Protein AF-A0A521KCS2-F1 (afdb_monomer_lite)

pLDDT: mean 88.78, std 14.44, range [36.56, 97.94]

Foldseek 3Di:
DDDDDDDDDDDDPCRVVVCVVVVVDDDADDDPCLRVPPCVVLSVQVRQCVPVVRNVVSPVDDDPPDD

Structure (mmCIF, N/CA/C/O backbone):
data_AF-A0A521KCS2-F1
#
_entry.id   AF-A0A521KCS2-F1
#
loop_
_atom_site.group_PDB
_atom_site.id
_atom_site.type_symbol
_atom_site.label_atom_id
_atom_site.label_alt_id
_atom_site.label_comp_id
_atom_site.label_asym_id
_atom_site.label_entity_id
_atom_site.label_seq_id
_atom_site.pdbx_PDB_ins_code
_atom_site.Cartn_x
_atom_site.Cartn_y
_atom_site.Cartn_z
_atom_site.occupancy
_atom_site.B_iso_or_equiv
_atom_site.auth_seq_id
_atom_site.auth_comp_id
_atom_site.auth_asym_id
_atom_site.auth_atom_id
_atom_site.pdbx_PDB_model_num
ATOM 1 N N . HIS A 1 1 ? -0.229 0.367 -22.137 1.00 78.12 1 HIS A N 1
ATOM 2 C CA . HIS A 1 1 ? 0.672 1.136 -21.255 1.00 78.12 1 HIS A CA 1
ATOM 3 C C . HIS A 1 1 ? 1.492 0.167 -20.425 1.00 78.12 1 HIS A C 1
ATOM 5 O O . HIS A 1 1 ? 0.941 -0.828 -19.975 1.00 78.12 1 HIS A O 1
ATOM 11 N N . VAL A 1 2 ? 2.787 0.432 -20.258 1.00 86.88 2 VAL A N 1
ATOM 12 C CA . VAL A 1 2 ? 3.698 -0.371 -19.428 1.00 86.88 2 VAL A CA 1
ATOM 13 C C . VAL A 1 2 ? 4.338 0.564 -18.412 1.00 86.88 2 VAL A C 1
ATOM 15 O O . VAL A 1 2 ? 4.698 1.687 -18.762 1.00 86.88 2 VAL A O 1
ATOM 18 N N . ARG A 1 3 ? 4.462 0.108 -17.165 1.00 89.06 3 ARG A N 1
ATOM 19 C CA . ARG A 1 3 ? 5.176 0.816 -16.10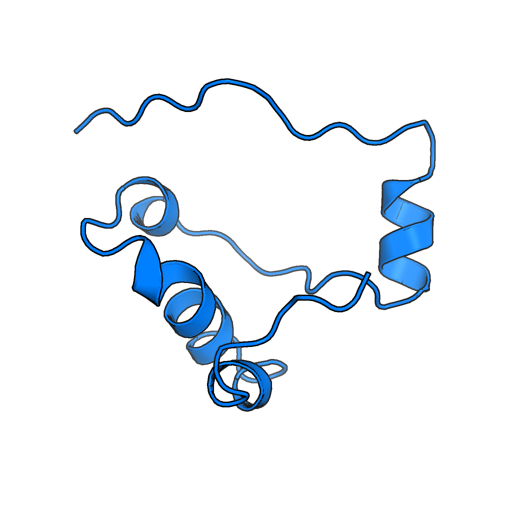3 1.00 89.06 3 ARG A CA 1
ATOM 20 C C . ARG A 1 3 ? 6.208 -0.123 -15.499 1.00 89.06 3 ARG A C 1
ATOM 22 O O . ARG A 1 3 ? 5.876 -1.251 -15.153 1.00 89.06 3 ARG A O 1
ATOM 29 N N . ILE A 1 4 ? 7.447 0.347 -15.416 1.00 91.38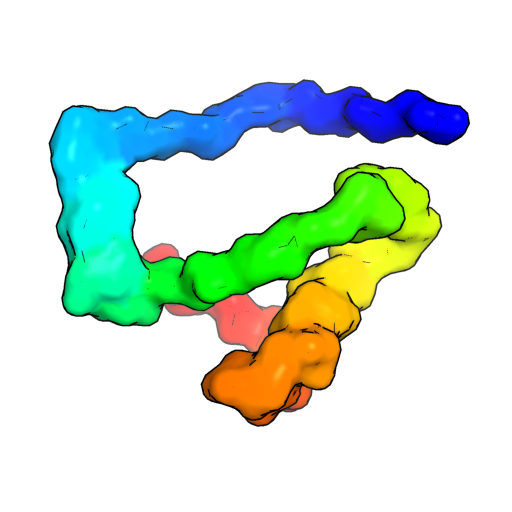 4 ILE A N 1
ATOM 30 C CA . ILE A 1 4 ? 8.578 -0.419 -14.896 1.00 91.38 4 ILE A CA 1
ATOM 31 C C . ILE A 1 4 ? 8.917 0.141 -13.516 1.00 91.38 4 ILE A C 1
ATOM 33 O O . ILE A 1 4 ? 9.042 1.355 -13.356 1.00 91.38 4 ILE A O 1
ATOM 37 N N . PHE A 1 5 ? 9.046 -0.746 -12.535 1.00 91.62 5 PHE A N 1
ATOM 38 C CA . PHE A 1 5 ? 9.496 -0.429 -11.184 1.00 91.62 5 PHE A CA 1
ATOM 39 C C . PHE A 1 5 ? 10.853 -1.097 -10.971 1.00 91.62 5 PHE A C 1
ATOM 41 O O . PHE A 1 5 ? 11.031 -2.258 -11.340 1.00 91.62 5 PHE A O 1
ATOM 48 N N . ALA A 1 6 ? 11.813 -0.360 -10.418 1.00 95.31 6 ALA A N 1
ATOM 49 C CA . ALA A 1 6 ? 13.121 -0.893 -10.065 1.00 95.31 6 ALA A CA 1
ATOM 50 C C . ALA A 1 6 ? 13.159 -1.150 -8.554 1.00 95.31 6 ALA A C 1
ATOM 52 O O . ALA A 1 6 ? 13.000 -0.218 -7.769 1.00 95.31 6 ALA A O 1
ATOM 53 N N . GLY A 1 7 ? 13.363 -2.411 -8.167 1.00 94.12 7 GLY A N 1
ATOM 54 C CA . GLY A 1 7 ? 13.306 -2.857 -6.774 1.00 94.12 7 GLY A CA 1
ATOM 55 C C . GLY A 1 7 ? 11.920 -3.344 -6.342 1.00 94.12 7 GLY A C 1
ATOM 56 O O . GLY A 1 7 ? 10.919 -3.148 -7.032 1.00 94.12 7 GLY A O 1
ATOM 57 N N . SER A 1 8 ? 11.883 -4.009 -5.192 1.00 92.81 8 SER A N 1
ATOM 58 C CA . SER A 1 8 ? 10.671 -4.543 -4.573 1.00 92.81 8 SER A CA 1
ATOM 59 C C . SER A 1 8 ? 10.720 -4.329 -3.067 1.00 92.81 8 SER A C 1
ATOM 61 O O . SER A 1 8 ? 11.783 -4.456 -2.462 1.00 92.81 8 SER A O 1
ATOM 63 N N . SER A 1 9 ? 9.571 -4.063 -2.458 1.00 93.75 9 SER A N 1
ATOM 64 C CA . SER A 1 9 ? 9.414 -4.182 -1.009 1.00 93.75 9 SER A CA 1
ATOM 65 C C . SER A 1 9 ? 9.268 -5.657 -0.641 1.00 93.75 9 SER A C 1
ATOM 67 O O . SER A 1 9 ? 8.565 -6.399 -1.328 1.00 93.75 9 SER A O 1
ATOM 69 N N . GLY A 1 10 ? 9.947 -6.073 0.422 1.00 94.38 10 GLY A N 1
ATOM 70 C CA . GLY A 1 10 ? 9.843 -7.406 1.002 1.00 94.38 10 GLY A CA 1
ATOM 71 C C . GLY A 1 10 ? 9.661 -7.291 2.508 1.00 94.38 10 GLY A C 1
ATOM 72 O O . GLY A 1 10 ? 10.090 -6.306 3.105 1.00 94.38 10 GLY A O 1
ATOM 73 N N . TRP A 1 11 ? 9.022 -8.295 3.089 1.00 97.62 11 TRP A N 1
ATOM 74 C CA . TRP A 1 11 ? 8.856 -8.438 4.528 1.00 97.62 11 TRP A CA 1
ATOM 75 C C . TRP A 1 11 ? 9.480 -9.761 4.951 1.00 97.62 11 TRP A C 1
ATOM 77 O O . TRP A 1 11 ? 9.345 -10.761 4.236 1.00 97.62 11 TRP A O 1
ATOM 87 N N . ASP A 1 12 ? 10.140 -9.761 6.104 1.00 96.88 12 ASP A N 1
ATOM 88 C CA . ASP A 1 12 ? 10.576 -10.988 6.761 1.00 96.88 12 ASP A CA 1
ATOM 89 C C . ASP A 1 12 ? 9.365 -11.807 7.237 1.00 96.88 12 ASP A C 1
ATOM 91 O O . ASP A 1 12 ? 8.222 -11.335 7.260 1.00 96.88 12 ASP A O 1
ATOM 95 N N . ALA A 1 13 ? 9.616 -13.059 7.628 1.00 96.25 13 ALA A N 1
ATOM 96 C CA . ALA A 1 13 ? 8.581 -13.938 8.164 1.00 96.25 13 ALA A CA 1
ATOM 97 C C . ALA A 1 13 ? 7.812 -13.252 9.309 1.00 96.25 13 ALA A C 1
ATOM 99 O O . ALA A 1 13 ? 8.412 -12.661 10.207 1.00 96.25 13 ALA A O 1
ATOM 100 N N . ASP A 1 14 ? 6.480 -13.309 9.240 1.00 95.62 14 ASP A N 1
ATOM 101 C CA . ASP A 1 14 ? 5.525 -12.712 10.186 1.00 95.62 14 ASP A CA 1
ATOM 102 C C . ASP A 1 14 ? 5.617 -11.180 10.371 1.00 95.62 14 ASP A C 1
ATOM 104 O O . ASP A 1 14 ? 4.830 -10.600 11.127 1.00 95.62 14 ASP A O 1
ATOM 108 N N . GLN A 1 15 ? 6.536 -10.490 9.681 1.00 97.94 15 GLN A N 1
ATOM 109 C CA . GLN A 1 15 ? 6.743 -9.050 9.836 1.00 97.94 15 GLN A CA 1
ATOM 110 C C . GLN A 1 15 ? 5.516 -8.260 9.374 1.00 97.94 15 GLN A C 1
ATOM 112 O O . GLN A 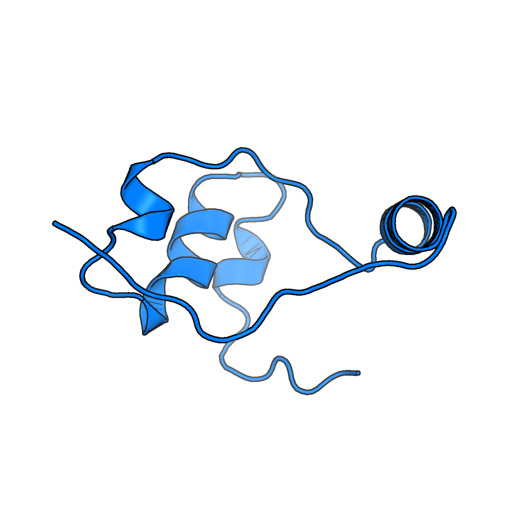1 15 ? 5.024 -7.423 10.127 1.00 97.94 15 GLN A O 1
ATOM 117 N N . LEU A 1 16 ? 4.994 -8.544 8.176 1.00 96.69 16 LEU A N 1
ATOM 118 C CA . LEU A 1 16 ? 3.824 -7.839 7.643 1.00 96.69 16 LEU A CA 1
ATOM 119 C C . LEU A 1 16 ? 2.599 -8.011 8.554 1.00 96.69 16 LEU A C 1
ATOM 121 O O . LEU A 1 16 ? 1.912 -7.040 8.860 1.00 96.69 16 LEU A O 1
ATOM 125 N N . ASP A 1 17 ? 2.355 -9.229 9.039 1.00 96.81 17 ASP A N 1
ATOM 126 C CA . ASP A 1 17 ? 1.225 -9.516 9.927 1.00 96.81 17 ASP A CA 1
ATOM 127 C C . ASP A 1 17 ? 1.357 -8.809 11.278 1.00 96.81 17 ASP A C 1
ATOM 129 O O . ASP A 1 17 ? 0.359 -8.400 11.878 1.00 96.81 17 ASP A O 1
ATOM 133 N N . ARG A 1 18 ? 2.585 -8.662 11.786 1.00 97.44 18 ARG A N 1
ATOM 134 C CA . ARG A 1 18 ? 2.857 -7.863 12.981 1.00 97.44 18 ARG A CA 1
ATOM 135 C C . ARG A 1 18 ? 2.605 -6.379 12.725 1.00 97.44 18 ARG A C 1
ATOM 137 O O . ARG A 1 18 ? 1.879 -5.769 13.501 1.00 97.44 18 ARG A O 1
ATOM 144 N N . GLU A 1 19 ? 3.123 -5.832 11.632 1.00 97.44 19 GLU A N 1
ATOM 145 C CA . GLU A 1 19 ? 2.948 -4.417 11.280 1.00 97.44 19 GLU A CA 1
ATOM 146 C C . GLU A 1 19 ? 1.470 -4.058 11.044 1.00 97.44 19 GLU A C 1
ATOM 148 O O . GLU A 1 19 ? 1.016 -2.994 11.460 1.00 97.44 19 GLU A O 1
ATOM 153 N N . ILE A 1 20 ? 0.682 -4.956 10.441 1.00 96.50 20 ILE A N 1
ATOM 154 C CA . ILE A 1 20 ? -0.771 -4.771 10.291 1.00 96.50 20 ILE A CA 1
ATOM 155 C C . ILE A 1 20 ? -1.465 -4.736 11.660 1.00 96.50 20 ILE A C 1
ATOM 157 O O . ILE A 1 20 ? -2.334 -3.893 11.880 1.00 96.50 20 ILE A O 1
ATOM 161 N N . ARG A 1 21 ? -1.093 -5.626 12.593 1.00 96.81 21 ARG A N 1
ATOM 162 C CA . ARG A 1 21 ? -1.644 -5.633 13.963 1.00 96.81 21 ARG A CA 1
ATOM 163 C C . ARG A 1 21 ? -1.253 -4.398 14.771 1.00 96.81 21 ARG A C 1
ATOM 165 O O . ARG A 1 21 ? -2.007 -4.004 15.652 1.00 96.81 21 ARG A O 1
ATOM 172 N N . GLU A 1 22 ? -0.099 -3.810 14.477 1.00 96.94 22 GLU A N 1
ATOM 173 C CA . GLU A 1 22 ? 0.391 -2.558 15.068 1.00 96.94 22 GLU A CA 1
ATOM 174 C C . GLU A 1 22 ? -0.218 -1.306 14.399 1.00 96.94 22 GLU A C 1
ATOM 176 O O . GLU A 1 22 ? 0.196 -0.193 14.702 1.00 96.94 22 GLU A O 1
ATOM 181 N N . GLU A 1 23 ? -1.200 -1.472 13.501 1.00 93.81 23 GLU A N 1
ATOM 182 C CA . GLU A 1 23 ? -1.856 -0.392 12.743 1.00 93.81 23 GLU A CA 1
ATOM 183 C C . GLU A 1 23 ? -0.888 0.456 11.891 1.00 93.81 23 GLU A C 1
ATOM 185 O O . GLU A 1 23 ? -1.209 1.574 11.487 1.00 93.81 23 GLU A O 1
ATOM 190 N N . ALA A 1 24 ? 0.279 -0.094 11.539 1.00 94.56 24 ALA A N 1
ATOM 191 C CA . ALA A 1 24 ? 1.296 0.599 10.746 1.00 94.56 24 ALA A CA 1
ATOM 192 C C . ALA A 1 24 ? 0.942 0.705 9.247 1.00 94.56 24 ALA A C 1
ATOM 194 O O . ALA A 1 24 ? 1.566 1.472 8.514 1.00 94.56 24 ALA A O 1
ATOM 195 N N . TRP A 1 25 ? -0.065 -0.044 8.776 1.00 94.56 25 TRP A N 1
ATOM 196 C CA . TRP A 1 25 ? -0.487 -0.065 7.373 1.00 94.56 25 TRP A CA 1
ATOM 197 C C . TRP A 1 25 ? -1.999 0.072 7.197 1.00 94.56 25 TRP A C 1
ATOM 199 O O . TRP A 1 25 ? -2.790 -0.626 7.829 1.00 94.56 25 TRP A O 1
ATOM 209 N N . PHE A 1 26 ? -2.405 0.875 6.209 1.00 94.19 26 PHE A N 1
ATOM 210 C CA . PHE A 1 26 ? -3.768 0.842 5.679 1.00 94.19 26 PHE A CA 1
ATOM 211 C C . PHE A 1 26 ? -3.898 -0.246 4.610 1.00 94.19 26 PHE A C 1
ATOM 213 O O . PHE A 1 26 ? -3.436 -0.087 3.477 1.00 94.19 26 PHE A O 1
ATOM 220 N N . VAL A 1 27 ? -4.574 -1.345 4.946 1.00 95.19 27 VAL A N 1
ATOM 221 C CA . VAL A 1 27 ? -4.851 -2.426 3.991 1.00 95.19 27 VAL A CA 1
ATOM 222 C C . VAL A 1 27 ? -6.136 -2.116 3.231 1.00 95.19 27 VAL A C 1
ATOM 224 O O . VAL A 1 27 ? -7.231 -2.077 3.790 1.00 95.19 27 VAL A O 1
ATOM 227 N N . VAL A 1 28 ? -6.007 -1.884 1.926 1.00 95.62 28 VAL A N 1
ATOM 228 C CA . VAL A 1 28 ? -7.113 -1.447 1.070 1.00 95.62 28 VAL A CA 1
ATOM 229 C C . VAL A 1 28 ? -7.173 -2.221 -0.239 1.00 95.62 28 VAL A C 1
ATOM 231 O O . VAL A 1 28 ? -6.172 -2.716 -0.751 1.00 95.62 28 VAL A O 1
ATOM 234 N N . ARG A 1 29 ? -8.365 -2.281 -0.842 1.00 95.75 29 ARG A N 1
ATOM 235 C CA . ARG A 1 29 ? -8.534 -2.910 -2.155 1.00 95.75 29 ARG A CA 1
ATOM 236 C C . ARG A 1 29 ? -7.858 -2.082 -3.254 1.00 95.75 29 ARG A C 1
ATOM 238 O O . ARG A 1 29 ? -8.150 -0.887 -3.412 1.00 95.75 29 ARG A O 1
ATOM 245 N N . SER A 1 30 ? -7.017 -2.746 -4.043 1.00 94.31 30 SER A N 1
ATOM 246 C CA . SER A 1 30 ? -6.385 -2.189 -5.239 1.00 94.31 30 SER A CA 1
ATOM 247 C C . SER A 1 30 ? -7.304 -2.257 -6.465 1.00 94.31 30 SER A C 1
ATOM 249 O O . SER A 1 30 ? -8.260 -3.040 -6.531 1.00 94.31 30 SER A O 1
ATOM 251 N N . ARG A 1 31 ? -7.022 -1.408 -7.451 1.00 95.38 31 ARG A N 1
ATOM 252 C CA . ARG A 1 31 ? -7.613 -1.415 -8.794 1.00 95.38 31 ARG A CA 1
ATOM 253 C C . ARG A 1 31 ? -6.479 -1.428 -9.814 1.00 95.38 31 ARG A C 1
ATOM 255 O O . ARG A 1 31 ? -5.460 -0.783 -9.604 1.00 95.38 31 ARG A O 1
ATOM 262 N N . ALA A 1 32 ? -6.669 -2.079 -10.962 1.00 93.25 32 ALA A N 1
ATOM 263 C CA . ALA A 1 32 ? -5.653 -2.090 -12.023 1.00 93.25 32 ALA A CA 1
ATOM 264 C C . ALA A 1 32 ? -5.244 -0.667 -12.466 1.00 93.25 32 ALA A C 1
ATOM 266 O O . ALA A 1 32 ? -4.076 -0.414 -12.746 1.00 93.25 32 ALA A O 1
ATOM 267 N N . ALA A 1 33 ? -6.193 0.277 -12.454 1.00 92.88 33 ALA A N 1
ATOM 268 C CA . ALA A 1 33 ? -5.953 1.683 -12.774 1.00 92.88 33 ALA A CA 1
ATOM 269 C C . ALA A 1 33 ? -4.951 2.380 -11.831 1.00 92.88 33 ALA A C 1
ATOM 271 O O . ALA A 1 33 ? -4.321 3.345 -12.249 1.00 92.88 33 ALA A O 1
ATOM 272 N N . ASP A 1 34 ? -4.757 1.889 -10.601 1.00 94.88 34 ASP A N 1
ATOM 273 C CA . ASP A 1 34 ? -3.810 2.477 -9.644 1.00 94.88 34 ASP A CA 1
ATOM 274 C C . ASP A 1 34 ? -2.369 2.375 -10.156 1.00 94.88 34 ASP A C 1
ATOM 276 O O . ASP A 1 34 ? -1.598 3.327 -10.080 1.00 94.88 34 ASP A O 1
ATOM 280 N N . VAL A 1 35 ? -2.017 1.228 -10.744 1.00 93.50 35 VAL A N 1
ATOM 281 C CA . VAL A 1 35 ? -0.672 0.964 -11.275 1.00 93.50 35 VAL A CA 1
ATOM 282 C C . VAL A 1 35 ? -0.397 1.811 -12.522 1.00 93.50 35 VAL A C 1
ATOM 284 O O . VAL A 1 35 ? 0.723 2.283 -12.735 1.00 93.50 35 VAL A O 1
ATOM 287 N N . PHE A 1 36 ? -1.432 2.036 -13.334 1.00 93.12 36 PHE A N 1
ATOM 288 C CA . PHE A 1 36 ? -1.339 2.728 -14.622 1.00 93.12 36 PHE A CA 1
ATOM 289 C C . PHE A 1 36 ? -1.761 4.200 -14.579 1.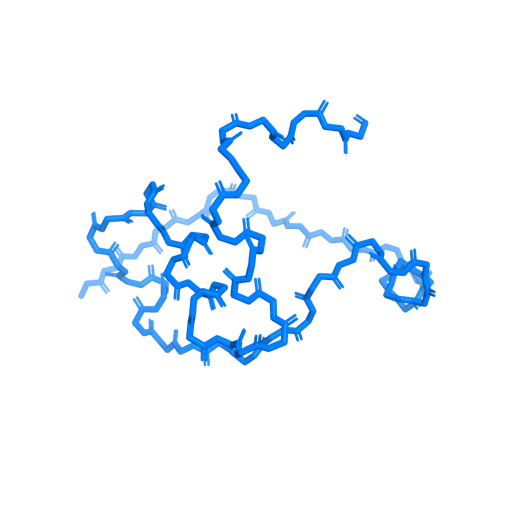00 93.12 36 PHE A C 1
ATOM 291 O O . PHE A 1 36 ? -1.898 4.809 -15.639 1.00 93.12 36 PHE A O 1
ATOM 298 N N . THR A 1 37 ? -1.966 4.782 -13.394 1.00 93.06 37 THR A N 1
ATOM 299 C CA . THR A 1 37 ? -2.358 6.192 -13.283 1.00 93.06 37 THR A CA 1
ATOM 300 C C . THR A 1 37 ? -1.326 7.116 -13.954 1.00 93.06 37 THR A C 1
ATOM 302 O O . THR A 1 37 ? -0.120 6.929 -13.739 1.00 93.06 37 THR A O 1
ATOM 305 N N . PRO A 1 38 ? -1.765 8.120 -14.740 1.00 92.81 38 PRO A N 1
ATOM 306 C CA . PRO A 1 38 ? -0.874 9.149 -15.271 1.00 92.81 38 PRO A CA 1
ATOM 307 C C . PRO A 1 38 ? -0.405 10.133 -14.188 1.00 92.81 38 PRO A C 1
ATOM 309 O O . PRO A 1 38 ? 0.630 10.764 -14.362 1.00 92.81 38 PRO A O 1
ATOM 312 N N . GLU A 1 39 ? -1.106 10.202 -13.048 1.00 93.44 39 GLU A N 1
ATOM 313 C CA . GLU A 1 39 ? -0.857 11.162 -11.965 1.00 93.44 39 GLU A CA 1
ATOM 314 C C . GLU A 1 39 ? -0.383 10.465 -10.672 1.00 93.44 39 GLU A C 1
ATOM 316 O O . GLU A 1 39 ? -1.084 10.475 -9.654 1.00 93.44 39 GLU A O 1
ATOM 321 N N . PRO A 1 40 ? 0.806 9.829 -10.650 1.00 92.12 40 PRO A N 1
ATOM 322 C CA . PRO A 1 40 ? 1.251 9.025 -9.508 1.00 92.12 40 PRO A CA 1
ATOM 323 C C . PRO A 1 40 ? 1.426 9.825 -8.215 1.00 92.12 40 PRO A C 1
ATOM 325 O O . PRO A 1 40 ? 1.292 9.265 -7.132 1.00 92.12 40 PRO A O 1
ATOM 328 N N . HIS A 1 41 ? 1.680 11.129 -8.315 1.00 92.88 41 HIS A N 1
ATOM 329 C CA . HIS A 1 41 ? 1.843 12.012 -7.163 1.00 92.88 41 HIS A CA 1
ATOM 330 C C . HIS A 1 41 ? 0.530 12.247 -6.392 1.00 92.88 41 HIS A C 1
ATOM 332 O O . HIS A 1 41 ? 0.558 12.647 -5.231 1.00 92.88 41 HIS A O 1
ATOM 338 N N . THR A 1 42 ? -0.625 11.982 -7.014 1.00 92.94 42 THR A N 1
ATOM 339 C CA . THR A 1 42 ? -1.941 12.052 -6.355 1.00 92.94 42 THR A CA 1
ATOM 340 C C . THR A 1 42 ? -2.456 10.687 -5.907 1.00 92.94 42 THR A C 1
ATOM 342 O O . THR A 1 42 ? -3.393 10.627 -5.111 1.00 92.94 42 THR A O 1
ATOM 345 N N . LEU A 1 43 ? -1.825 9.594 -6.361 1.00 94.25 43 LEU A N 1
ATOM 346 C CA . LEU A 1 43 ? -2.339 8.231 -6.218 1.00 94.25 43 LEU A CA 1
ATOM 347 C C . LEU A 1 43 ? -2.682 7.875 -4.771 1.00 94.25 43 LEU A C 1
ATOM 349 O O . LEU A 1 43 ? -3.741 7.311 -4.521 1.00 94.25 43 LEU A O 1
ATOM 353 N N . TRP A 1 44 ? -1.827 8.238 -3.815 1.00 93.62 44 TRP A N 1
ATOM 354 C CA . TRP A 1 44 ? -2.066 7.962 -2.398 1.00 93.62 44 TRP A CA 1
ATOM 355 C C . TRP A 1 44 ? -3.379 8.587 -1.899 1.00 93.62 44 TRP A C 1
ATOM 357 O O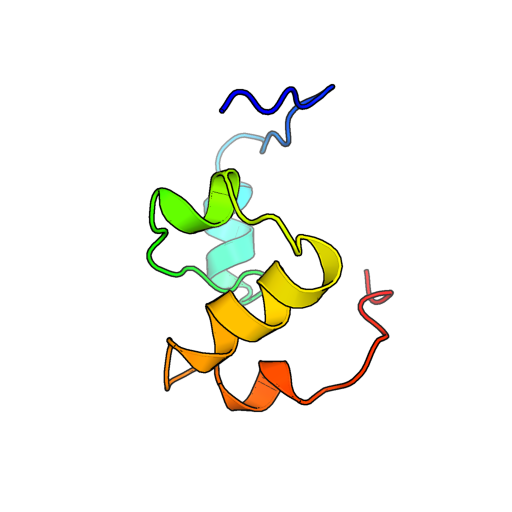 . TRP A 1 44 ? -4.214 7.903 -1.306 1.00 93.62 44 TRP A O 1
ATOM 367 N N . ARG A 1 45 ? -3.620 9.863 -2.226 1.00 94.06 45 ARG A N 1
ATOM 368 C CA . ARG A 1 45 ? -4.854 10.566 -1.843 1.00 94.06 45 ARG A CA 1
ATOM 369 C C . ARG A 1 45 ? -6.071 9.957 -2.528 1.00 94.06 45 ARG A C 1
ATOM 371 O O . ARG A 1 45 ? -7.091 9.755 -1.879 1.00 94.06 45 ARG A O 1
ATOM 378 N N . GLU A 1 46 ? -5.959 9.629 -3.812 1.00 94.88 46 GLU A N 1
ATOM 379 C CA . GLU A 1 46 ? -7.049 9.023 -4.585 1.00 94.88 46 GLU A CA 1
ATOM 380 C C . GLU A 1 46 ? -7.408 7.615 -4.094 1.00 94.88 46 GLU A C 1
ATOM 382 O O . GLU A 1 46 ? -8.584 7.243 -4.055 1.00 94.88 46 GLU A O 1
ATOM 387 N N . VAL A 1 47 ? -6.413 6.831 -3.671 1.00 95.88 47 VAL A N 1
ATOM 388 C CA . VAL A 1 47 ? -6.625 5.517 -3.058 1.00 95.88 47 VAL A CA 1
ATOM 389 C C . VAL A 1 47 ? -7.323 5.660 -1.710 1.00 95.88 47 VAL A C 1
ATOM 391 O O . VAL A 1 47 ? -8.293 4.949 -1.474 1.00 95.88 47 VAL A O 1
ATOM 394 N N . LEU A 1 48 ? -6.906 6.581 -0.841 1.00 95.19 48 LEU A N 1
ATOM 395 C CA . LEU A 1 48 ? -7.538 6.737 0.473 1.00 95.19 48 LEU A CA 1
ATOM 396 C C . LEU A 1 48 ? -8.930 7.378 0.397 1.00 95.19 48 LEU A C 1
ATOM 398 O O . LEU A 1 48 ? -9.846 6.919 1.073 1.00 95.19 48 LEU A O 1
ATOM 402 N N . ARG A 1 49 ? -9.146 8.371 -0.476 1.00 94.62 49 ARG A N 1
ATOM 403 C CA . ARG A 1 49 ? -10.450 9.047 -0.640 1.00 94.62 49 ARG A CA 1
ATOM 404 C C . ARG A 1 49 ? -11.592 8.103 -0.992 1.00 94.62 49 ARG A C 1
ATOM 406 O O . ARG A 1 49 ? -12.724 8.336 -0.582 1.00 94.62 49 ARG A O 1
ATOM 413 N N . ARG A 1 50 ? -11.322 7.060 -1.779 1.00 95.81 50 ARG A N 1
ATOM 414 C CA . ARG A 1 50 ? -12.348 6.087 -2.192 1.00 95.81 50 ARG A CA 1
ATOM 415 C C . ARG A 1 50 ? -12.654 5.023 -1.131 1.00 95.81 50 ARG A C 1
ATOM 417 O O . ARG A 1 50 ? -13.541 4.207 -1.369 1.00 95.81 50 ARG A O 1
ATOM 424 N N . HIS A 1 51 ? -11.925 5.009 -0.015 1.00 96.12 51 HIS A N 1
ATOM 425 C CA . HIS A 1 51 ? -12.119 4.089 1.107 1.00 96.12 51 HIS A CA 1
ATOM 426 C C . HIS A 1 51 ? -12.603 4.895 2.323 1.00 96.12 51 HIS A C 1
ATOM 428 O O . HIS A 1 51 ? -11.781 5.519 2.994 1.00 96.12 51 HIS A O 1
ATOM 434 N N . PRO A 1 52 ? -13.923 4.934 2.604 1.00 93.19 52 PRO A N 1
ATOM 435 C CA . PRO A 1 52 ? -14.519 5.853 3.581 1.00 93.19 52 PRO A CA 1
ATOM 436 C C . PRO A 1 52 ? -13.864 5.834 4.965 1.00 93.19 52 PRO A C 1
ATOM 438 O O . PRO A 1 52 ? -13.719 6.883 5.585 1.00 93.19 52 PRO A O 1
ATOM 441 N N . GLN A 1 53 ? -13.415 4.665 5.419 1.00 93.31 53 GLN A N 1
ATOM 442 C CA . GLN A 1 53 ? -12.747 4.481 6.706 1.00 93.31 53 GLN A CA 1
ATOM 443 C C . GLN A 1 53 ? -11.391 5.205 6.818 1.00 93.31 53 GLN A C 1
ATOM 445 O O . GLN A 1 53 ? -10.955 5.497 7.925 1.00 93.31 53 GLN A O 1
ATOM 450 N N . TYR A 1 54 ? -10.740 5.525 5.692 1.00 93.81 54 TYR A N 1
ATOM 451 C CA . TYR A 1 54 ? -9.432 6.193 5.655 1.00 93.81 54 TYR A CA 1
ATOM 452 C C . TYR A 1 54 ? -9.454 7.538 4.916 1.00 93.81 54 TYR A C 1
ATOM 454 O O . TYR A 1 54 ? -8.428 8.211 4.821 1.00 93.81 54 TYR A O 1
ATOM 462 N N . ALA A 1 55 ? -10.612 7.962 4.402 1.00 92.38 55 ALA A N 1
ATOM 463 C CA . ALA A 1 55 ? -10.738 9.157 3.572 1.00 92.38 55 ALA A CA 1
ATOM 464 C C . ALA A 1 55 ? -10.250 10.439 4.269 1.00 92.38 55 AL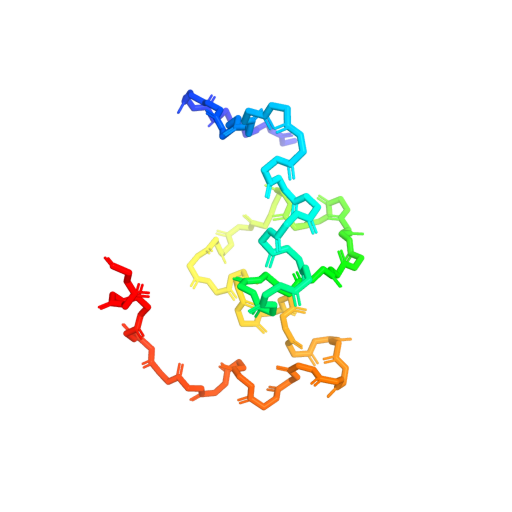A A C 1
ATOM 466 O O . ALA A 1 55 ? -9.758 11.341 3.595 1.00 92.38 55 ALA A O 1
ATOM 467 N N . LEU A 1 56 ? -10.330 10.509 5.603 1.00 91.56 56 LEU A N 1
ATOM 468 C CA . LEU A 1 56 ? -9.835 11.647 6.381 1.00 91.56 56 LEU A CA 1
ATOM 469 C C . LEU A 1 56 ? -8.315 11.842 6.239 1.00 91.56 56 LEU A C 1
ATOM 471 O O . LEU A 1 56 ? -7.852 12.973 6.103 1.00 91.56 56 LEU A O 1
ATOM 475 N N . TYR A 1 57 ? -7.544 10.751 6.187 1.00 90.12 57 TYR A N 1
ATOM 476 C CA . TYR A 1 57 ? -6.084 10.795 6.047 1.00 90.12 57 TYR A CA 1
ATOM 477 C C . TYR A 1 57 ? -5.645 11.325 4.681 1.00 90.12 57 TYR A C 1
ATOM 479 O O . TYR A 1 57 ? -4.579 11.918 4.563 1.00 90.12 57 TYR A O 1
ATOM 487 N N . ALA A 1 58 ? -6.489 11.226 3.649 1.00 90.50 58 ALA A N 1
ATOM 488 C CA . ALA A 1 58 ? -6.176 11.786 2.334 1.00 90.50 58 ALA A CA 1
ATOM 489 C C . ALA A 1 58 ? -5.969 13.316 2.352 1.00 90.50 58 ALA A C 1
ATOM 491 O O . ALA A 1 58 ? -5.381 13.868 1.416 1.00 90.50 58 ALA A O 1
ATOM 492 N N . PHE A 1 59 ? -6.450 13.993 3.400 1.00 84.38 59 PHE A N 1
ATOM 493 C CA . PHE A 1 59 ? -6.348 15.438 3.588 1.00 84.38 59 PHE A CA 1
ATOM 494 C C . PHE A 1 59 ? -5.214 15.860 4.534 1.00 84.38 59 PHE A C 1
ATOM 496 O O . PHE A 1 59 ? -4.907 17.052 4.584 1.00 84.38 59 PHE A O 1
ATOM 503 N N . SER A 1 60 ? -4.557 14.933 5.250 1.00 73.88 60 SER A N 1
ATOM 504 C CA . SER A 1 60 ? -3.382 15.275 6.063 1.00 73.88 60 SER A CA 1
ATOM 505 C C . SER A 1 60 ? -2.196 15.522 5.128 1.00 73.88 60 SER A C 1
ATOM 507 O O . SER A 1 60 ? -1.647 14.601 4.524 1.00 73.88 60 SER A O 1
ATOM 509 N N . GLY A 1 61 ? -1.876 16.792 4.899 1.00 60.22 61 GLY A N 1
ATOM 510 C CA . GLY A 1 61 ? -0.928 17.223 3.880 1.00 60.22 61 GLY A CA 1
ATOM 511 C C . GLY A 1 61 ? 0.502 16.711 4.085 1.00 60.22 61 GLY A C 1
ATOM 512 O O . GLY A 1 61 ? 1.072 16.860 5.154 1.00 60.22 61 GLY A O 1
ATOM 513 N N . SER A 1 62 ? 1.080 16.187 2.999 1.00 59.81 62 SER A N 1
ATOM 514 C CA . SER A 1 62 ? 2.488 16.306 2.562 1.00 59.81 62 SER A CA 1
ATOM 515 C C . SER A 1 62 ? 3.647 15.876 3.467 1.00 59.81 62 SER A C 1
ATOM 517 O O . SER A 1 62 ? 4.772 15.925 2.981 1.00 59.81 62 SER A O 1
ATOM 519 N N . ASP A 1 63 ? 3.430 15.403 4.688 1.00 51.81 63 ASP A N 1
ATOM 520 C CA . ASP A 1 63 ? 4.519 14.883 5.513 1.00 51.81 63 ASP A CA 1
ATOM 521 C C . ASP A 1 63 ? 4.221 13.461 5.987 1.00 51.81 63 ASP A C 1
ATOM 523 O O . ASP A 1 63 ? 3.532 13.225 6.975 1.00 51.81 63 ASP A O 1
ATOM 527 N N . THR A 1 64 ? 4.715 12.497 5.216 1.00 49.56 64 THR A N 1
ATOM 528 C CA . THR A 1 64 ? 4.828 11.095 5.635 1.00 49.56 64 THR A CA 1
ATOM 529 C C . THR A 1 64 ? 6.299 10.771 5.907 1.00 49.56 64 THR A C 1
ATOM 531 O O . THR A 1 64 ? 6.774 9.702 5.545 1.00 49.56 64 THR A O 1
ATOM 534 N N . THR A 1 65 ? 7.050 11.702 6.510 1.00 45.88 65 THR A N 1
ATOM 535 C CA . THR A 1 65 ? 8.343 11.405 7.150 1.00 45.88 65 THR A CA 1
ATOM 536 C C . THR A 1 65 ? 8.170 11.220 8.655 1.00 45.88 65 THR A C 1
ATOM 538 O O . THR A 1 65 ? 8.806 11.866 9.477 1.00 45.88 65 THR A O 1
ATOM 541 N N . GLN A 1 66 ? 7.292 10.292 9.027 1.00 38.41 66 GLN A N 1
ATOM 542 C CA . GLN A 1 66 ? 7.399 9.612 10.313 1.00 38.41 66 GLN A CA 1
ATOM 543 C C . GLN A 1 66 ? 7.520 8.118 10.052 1.00 38.41 66 GLN A C 1
ATOM 545 O O . GLN A 1 66 ? 6.528 7.398 9.963 1.00 38.41 66 GLN A O 1
ATOM 550 N N . ASN A 1 67 ? 8.769 7.697 9.876 1.00 36.56 67 ASN A N 1
ATOM 551 C CA . ASN A 1 67 ? 9.294 6.504 10.523 1.00 36.56 67 ASN A CA 1
ATOM 552 C C . ASN A 1 67 ? 10.774 6.748 10.827 1.00 36.56 67 ASN A C 1
ATOM 554 O O . ASN A 1 67 ? 11.503 7.090 9.868 1.00 36.56 67 ASN A O 1
#

Radius of gyration: 13.78 Å; chains: 1; bounding box: 28×31×36 Å

Secondary structure (DSSP, 8-state):
------S-----TTHHHHHHHTT--------HHHHT-S-TTTHHHHHHHTSTTTTTGGGS-S-----

Sequence (67 aa):
HVRIFAGSSGWDADQLDREIREEAWFVVRSRAADVFTPEPHTLWREVLRRHPQYALYAFSGSDTTQN